Protein AF-A0A9D9GVS8-F1 (afdb_monomer_lite)

Sequence (73 aa):
MNLSLKTKRFISSYVLPFNKNLKLVRENIGDLIEYITNTYERPMSKQIANGEMIDYDLFSEVNLVLNELSLNR

Organism: NCBI:txid2840889

Foldseek 3Di:
DDDDPLLVVCCVPPPCVPPVPQDPDLVCLVVVLVCLCVPPAVVVVVCVVVVHDDDVVSNVSSVVNNVRSVVSD

Secondary structure (DSSP, 8-state):
----HHHHHHIIIIITTT-TT---SGGGHHHHHHHHIIIIIHHHHHHHHTT----HHHHHHHHHHHHHHHHT-

pLDDT: mean 88.64, std 9.41, range [65.69, 97.56]

Radius of gyration: 12.35 Å; chains: 1; bounding box: 27×23×34 Å

Structure (mmCIF, N/CA/C/O backbone):
data_AF-A0A9D9GVS8-F1
#
_entry.id   AF-A0A9D9GVS8-F1
#
loop_
_atom_site.group_PDB
_atom_site.id
_atom_site.type_symbol
_atom_site.label_atom_id
_atom_site.label_alt_id
_atom_site.label_comp_id
_atom_site.label_asym_id
_atom_site.label_entity_id
_atom_site.label_seq_id
_atom_site.pdbx_PDB_ins_code
_atom_site.Cartn_x
_atom_site.Cartn_y
_atom_site.Cartn_z
_atom_site.occupancy
_atom_site.B_iso_or_equiv
_atom_site.auth_seq_id
_atom_site.auth_comp_id
_atom_site.auth_asym_id
_atom_site.auth_atom_id
_atom_site.pdbx_PDB_model_num
ATOM 1 N N . MET A 1 1 ? -8.389 9.568 14.586 1.00 66.44 1 MET A N 1
ATOM 2 C CA . MET A 1 1 ? -7.545 9.407 13.384 1.00 66.44 1 MET A CA 1
ATOM 3 C C . MET A 1 1 ? -8.355 9.874 12.194 1.00 66.44 1 MET A C 1
ATOM 5 O O . MET A 1 1 ? -9.444 9.340 11.993 1.00 66.44 1 MET A O 1
ATOM 9 N N . ASN A 1 2 ? -7.904 10.903 11.483 1.00 76.19 2 ASN A N 1
ATOM 10 C CA . ASN A 1 2 ? -8.703 11.512 10.422 1.00 76.19 2 ASN A CA 1
ATOM 11 C C . ASN A 1 2 ? -8.140 11.096 9.062 1.00 76.19 2 ASN A C 1
ATOM 13 O O . ASN A 1 2 ? -7.534 11.897 8.366 1.00 76.19 2 ASN A O 1
ATOM 17 N N . LEU A 1 3 ? -8.285 9.805 8.743 1.00 86.12 3 LEU A N 1
ATOM 18 C CA . LEU A 1 3 ? -7.912 9.282 7.432 1.00 86.12 3 LEU A CA 1
ATOM 19 C C . LEU A 1 3 ? -9.008 9.566 6.406 1.00 86.12 3 LEU A C 1
ATOM 21 O O . LEU A 1 3 ? -10.205 9.372 6.682 1.00 86.12 3 LEU A O 1
ATOM 25 N N . SER A 1 4 ? -8.576 9.918 5.204 1.00 91.12 4 SER A N 1
ATOM 26 C CA . SER A 1 4 ? -9.394 10.079 4.020 1.00 91.12 4 SER A CA 1
ATOM 27 C C . SER A 1 4 ? -10.138 8.788 3.677 1.00 91.12 4 SER A C 1
ATOM 29 O O . SER A 1 4 ? -9.739 7.668 4.020 1.00 91.12 4 SER A O 1
ATOM 31 N N . LEU A 1 5 ? -11.257 8.940 2.968 1.00 91.06 5 LEU A N 1
ATOM 32 C CA . LEU A 1 5 ? -12.026 7.796 2.488 1.00 91.06 5 LEU A CA 1
ATOM 33 C C . LEU A 1 5 ? -11.197 6.916 1.542 1.00 91.06 5 LEU A C 1
ATOM 35 O O . LEU A 1 5 ? -11.350 5.697 1.577 1.00 91.06 5 LEU A O 1
ATOM 39 N N . LYS A 1 6 ? -10.313 7.520 0.736 1.00 90.12 6 LYS A N 1
ATOM 40 C CA . LYS A 1 6 ? -9.405 6.795 -0.161 1.00 90.12 6 LYS A CA 1
ATOM 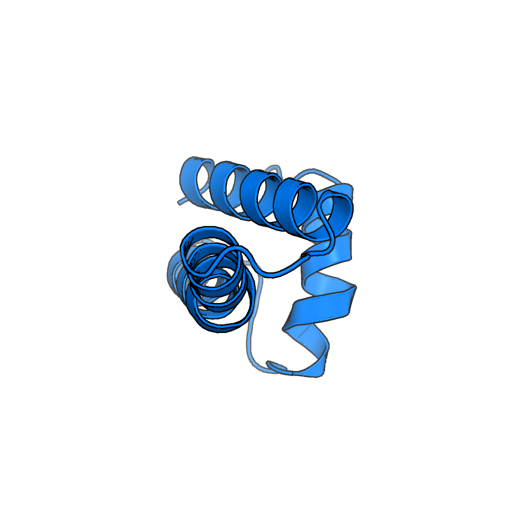41 C C . LYS A 1 6 ? -8.488 5.871 0.630 1.00 90.12 6 LYS A C 1
ATOM 43 O O . LYS A 1 6 ? -8.516 4.669 0.404 1.00 90.12 6 LYS A O 1
ATOM 48 N N . THR A 1 7 ? -7.804 6.388 1.646 1.00 92.62 7 THR A N 1
ATOM 49 C CA . THR A 1 7 ? -6.903 5.575 2.472 1.00 92.62 7 THR A CA 1
ATOM 50 C C . THR A 1 7 ? -7.628 4.466 3.220 1.00 92.62 7 THR A C 1
ATOM 52 O O . THR A 1 7 ? -7.166 3.327 3.244 1.00 92.62 7 THR A O 1
ATOM 55 N N . LYS A 1 8 ? -8.817 4.745 3.765 1.00 90.44 8 LYS A N 1
ATOM 56 C CA . LYS A 1 8 ? -9.647 3.702 4.392 1.00 90.44 8 LYS A CA 1
ATOM 57 C C . LYS A 1 8 ? -10.035 2.601 3.399 1.00 90.44 8 LYS A C 1
ATOM 59 O O . LYS A 1 8 ? -9.968 1.423 3.745 1.00 90.44 8 LYS A O 1
ATOM 64 N N . ARG A 1 9 ? -10.423 2.970 2.172 1.00 91.25 9 ARG A N 1
ATOM 65 C CA . ARG A 1 9 ? -10.765 2.016 1.104 1.00 91.25 9 ARG A CA 1
ATOM 66 C C . ARG A 1 9 ? -9.557 1.205 0.658 1.00 91.25 9 ARG A C 1
ATOM 68 O O . ARG A 1 9 ? -9.693 -0.009 0.532 1.00 91.25 9 ARG A O 1
ATOM 75 N N . PHE A 1 10 ? -8.404 1.845 0.483 1.00 93.38 10 PHE A N 1
ATOM 76 C CA . PHE A 1 10 ? -7.164 1.165 0.127 1.00 93.38 10 PHE A CA 1
ATOM 77 C C . PHE A 1 10 ? -6.818 0.102 1.172 1.00 93.38 10 PHE A C 1
ATOM 79 O O . PHE A 1 10 ? -6.689 -1.074 0.847 1.00 93.38 10 PHE A O 1
ATOM 86 N N . ILE A 1 11 ? -6.790 0.481 2.452 1.00 90.25 11 ILE A N 1
ATOM 87 C CA . ILE A 1 11 ? -6.483 -0.444 3.550 1.00 90.25 11 ILE A CA 1
ATOM 88 C C . ILE A 1 11 ? -7.499 -1.591 3.596 1.00 90.25 11 ILE A C 1
ATOM 90 O O . ILE A 1 11 ? -7.117 -2.756 3.705 1.00 90.25 11 ILE A O 1
ATOM 94 N N . SER A 1 12 ? -8.790 -1.292 3.443 1.00 88.56 12 SER A N 1
ATOM 95 C CA . SER A 1 12 ? -9.829 -2.325 3.430 1.00 88.56 12 SER A CA 1
ATOM 96 C C . SER A 1 12 ? -9.728 -3.289 2.246 1.00 88.56 12 SER A C 1
ATOM 98 O O . SER A 1 12 ? -10.108 -4.446 2.399 1.00 88.56 12 SER A O 1
ATOM 100 N N . SER A 1 13 ? -9.267 -2.824 1.084 1.00 88.88 13 SER A N 1
ATOM 101 C CA . SER A 1 13 ? -9.270 -3.608 -0.162 1.00 88.88 13 SER A CA 1
ATOM 102 C C . SER A 1 13 ? -7.956 -4.356 -0.387 1.00 88.88 13 SER A C 1
ATOM 104 O O . SER A 1 13 ? -7.969 -5.463 -0.914 1.00 88.88 13 SER A O 1
ATOM 106 N N . TYR A 1 14 ? -6.834 -3.779 0.048 1.00 87.31 14 TYR A N 1
ATOM 107 C CA . TYR A 1 14 ? -5.484 -4.251 -0.277 1.00 87.31 14 TYR A CA 1
ATOM 108 C C . TYR A 1 14 ? -4.673 -4.720 0.933 1.00 87.31 14 TYR A C 1
ATOM 110 O O . TYR A 1 14 ? -3.646 -5.370 0.755 1.00 87.31 14 TYR A O 1
ATOM 118 N N . VAL A 1 15 ? -5.100 -4.408 2.163 1.00 86.94 15 VAL A N 1
ATOM 119 C CA . VAL A 1 15 ? -4.348 -4.766 3.379 1.00 86.94 15 VAL A CA 1
ATOM 120 C C . VAL A 1 15 ? -5.121 -5.758 4.245 1.00 86.94 15 VAL A C 1
ATOM 122 O O . VAL A 1 15 ? -4.632 -6.857 4.499 1.00 86.94 15 VAL A O 1
ATOM 125 N N . LEU A 1 16 ? -6.347 -5.425 4.662 1.00 83.88 16 LEU A N 1
ATOM 126 C CA . LEU A 1 16 ? -7.137 -6.267 5.577 1.00 83.88 16 LEU A CA 1
ATOM 127 C C . LEU A 1 16 ? -7.389 -7.710 5.088 1.00 83.88 16 LEU A C 1
ATOM 129 O O . LEU A 1 16 ? -7.354 -8.612 5.930 1.00 83.88 16 LEU A O 1
ATOM 133 N N . PRO A 1 17 ? -7.601 -7.991 3.783 1.00 83.19 17 PRO A N 1
ATOM 134 C CA . PRO A 1 17 ? -7.790 -9.367 3.311 1.00 83.19 17 PRO A CA 1
ATOM 135 C C . PRO A 1 17 ? -6.573 -10.268 3.554 1.00 83.19 17 PRO A C 1
ATOM 137 O O . PRO A 1 17 ? -6.728 -11.469 3.785 1.00 83.19 17 PRO A O 1
ATOM 140 N N . PHE A 1 18 ? -5.376 -9.679 3.542 1.00 79.56 18 PHE A N 1
ATOM 141 C CA . PHE A 1 18 ? -4.096 -10.375 3.670 1.00 79.56 18 PHE A CA 1
ATOM 142 C C . PHE A 1 18 ? -3.501 -10.262 5.077 1.00 79.56 18 PHE A C 1
ATOM 144 O O . PHE A 1 18 ? -2.633 -11.052 5.441 1.00 79.56 18 PHE A O 1
ATOM 151 N N . ASN A 1 19 ? -3.996 -9.326 5.892 1.00 72.44 19 ASN A N 1
ATOM 152 C CA . ASN A 1 19 ? -3.572 -9.132 7.272 1.00 72.44 19 ASN A CA 1
ATOM 153 C C . ASN A 1 19 ? -4.776 -8.932 8.211 1.00 72.44 19 ASN A C 1
ATOM 155 O O . ASN A 1 19 ? -5.102 -7.826 8.643 1.00 72.44 19 ASN A O 1
ATOM 159 N N . LYS A 1 20 ? -5.456 -10.043 8.528 1.00 67.06 20 LYS A N 1
ATOM 160 C CA . LYS A 1 20 ? -6.722 -10.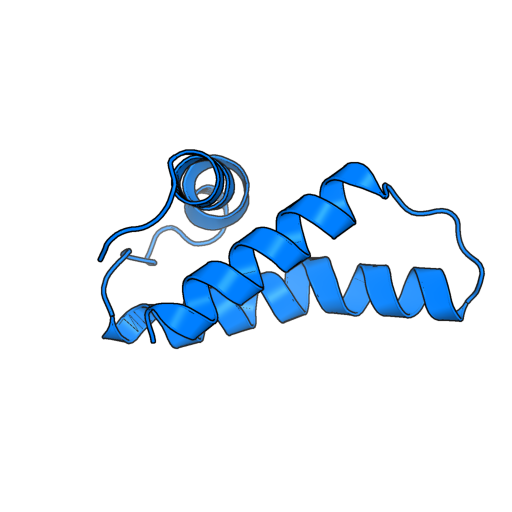059 9.289 1.00 67.06 20 LYS A CA 1
ATOM 161 C C . LYS A 1 20 ? -6.609 -9.561 10.734 1.00 67.06 20 LYS A C 1
ATOM 163 O O . LYS A 1 20 ? -7.621 -9.201 11.327 1.00 67.06 20 LYS A O 1
ATOM 168 N N . ASN A 1 21 ? -5.405 -9.548 11.304 1.00 68.12 21 ASN A N 1
ATOM 169 C CA . ASN A 1 21 ? -5.179 -9.126 12.689 1.00 68.12 21 ASN A CA 1
ATOM 170 C C . ASN A 1 21 ? -4.963 -7.613 12.824 1.00 68.12 21 ASN A C 1
ATOM 172 O O . ASN A 1 21 ? -4.863 -7.098 13.939 1.00 68.12 21 ASN A O 1
ATOM 176 N N . LEU A 1 22 ? -4.901 -6.891 11.706 1.00 69.25 22 LEU A N 1
ATOM 177 C CA . LEU A 1 22 ? -4.493 -5.501 11.697 1.00 69.25 22 LEU A CA 1
ATOM 178 C C . LEU A 1 22 ? -5.685 -4.572 11.966 1.00 69.25 22 LEU A C 1
ATOM 180 O O . LEU A 1 22 ? -6.612 -4.451 11.166 1.00 69.25 22 LEU A O 1
ATOM 184 N N . LYS A 1 23 ? -5.671 -3.908 13.128 1.00 68.69 23 LYS A N 1
ATOM 185 C CA . LYS A 1 23 ? -6.656 -2.875 13.492 1.00 68.69 23 LYS A CA 1
ATOM 186 C C . LYS A 1 23 ? -6.131 -1.487 13.134 1.00 68.69 23 LYS A C 1
ATOM 188 O O . LYS A 1 23 ? -4.969 -1.198 13.384 1.00 68.69 23 LYS A O 1
ATOM 193 N N . LEU A 1 24 ? -7.001 -0.606 12.641 1.00 69.75 24 LEU A N 1
ATOM 194 C CA . LEU A 1 24 ? -6.716 0.813 12.377 1.00 69.75 24 LEU A CA 1
ATOM 195 C C . LEU A 1 24 ? -6.668 1.633 13.682 1.00 69.75 24 LEU A C 1
ATOM 197 O O . LEU A 1 24 ? -7.547 2.450 13.959 1.00 69.75 24 LEU A O 1
ATOM 201 N N . VAL A 1 25 ? -5.649 1.389 14.503 1.00 69.50 25 VAL A N 1
ATOM 202 C CA . VAL A 1 25 ? -5.330 2.158 15.717 1.00 69.50 25 VAL A CA 1
ATOM 203 C C . VAL A 1 25 ? -3.924 2.739 15.601 1.00 69.50 25 VAL A C 1
ATOM 205 O O . VAL A 1 25 ? -3.111 2.209 14.851 1.00 69.50 25 VAL A O 1
ATOM 208 N N . ARG A 1 26 ? -3.632 3.821 16.337 1.00 65.69 26 ARG A N 1
ATOM 209 C CA . ARG A 1 26 ? -2.340 4.532 16.268 1.00 65.69 26 ARG A CA 1
ATOM 210 C C . ARG A 1 26 ? -1.129 3.616 16.442 1.00 65.69 26 ARG A C 1
ATOM 212 O O . ARG A 1 26 ? -0.179 3.715 15.678 1.00 65.69 26 ARG A O 1
ATOM 219 N N . GLU A 1 27 ? -1.216 2.687 17.386 1.00 67.44 27 GLU A N 1
ATOM 220 C CA . GLU A 1 27 ? -0.168 1.704 17.692 1.00 67.44 27 GLU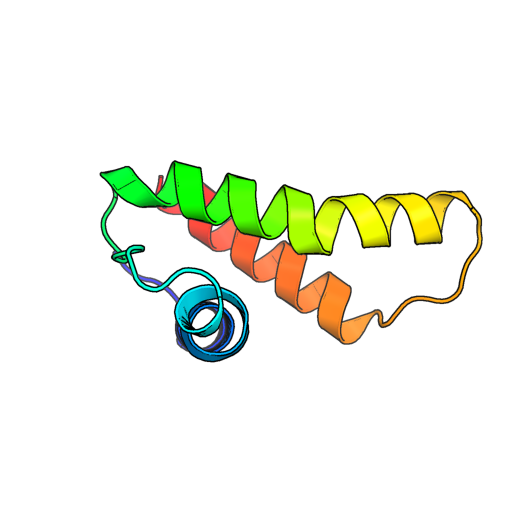 A CA 1
ATOM 221 C C . GLU A 1 27 ? 0.173 0.806 16.490 1.00 67.44 27 GLU A C 1
ATOM 223 O O . GLU A 1 27 ? 1.325 0.431 16.317 1.00 67.44 27 GLU A O 1
ATOM 228 N N . ASN A 1 28 ? -0.790 0.568 15.593 1.00 82.44 28 ASN A N 1
ATOM 229 C CA . ASN A 1 28 ? -0.633 -0.290 14.416 1.00 82.44 28 ASN A CA 1
ATOM 230 C C . ASN A 1 28 ? -0.358 0.499 13.121 1.00 82.44 28 ASN A C 1
ATOM 232 O O . ASN A 1 28 ? -0.263 -0.095 12.046 1.00 82.44 28 ASN A O 1
ATOM 236 N N . ILE A 1 29 ? -0.266 1.837 13.171 1.00 86.88 29 ILE A N 1
ATOM 237 C CA . ILE A 1 29 ? 0.066 2.647 11.983 1.00 86.88 29 ILE A CA 1
ATOM 238 C C . ILE A 1 29 ? 1.478 2.318 11.494 1.00 86.88 29 ILE A C 1
ATOM 240 O O . ILE A 1 29 ? 1.703 2.281 10.287 1.00 86.88 29 ILE A O 1
ATOM 244 N N . GLY A 1 30 ? 2.412 2.049 12.413 1.00 88.69 30 GLY A N 1
ATOM 245 C CA . GLY A 1 30 ? 3.759 1.591 12.064 1.00 88.69 30 GLY A CA 1
ATOM 246 C C . GLY A 1 30 ? 3.714 0.316 11.223 1.00 88.69 30 GLY A C 1
ATOM 247 O O . GLY A 1 30 ? 4.251 0.299 10.118 1.00 88.69 30 GLY A O 1
ATOM 248 N N . ASP A 1 31 ? 2.973 -0.687 11.695 1.00 88.50 31 ASP A N 1
ATOM 249 C CA . ASP A 1 31 ? 2.799 -1.966 11.002 1.00 88.50 31 ASP A CA 1
ATOM 250 C C . ASP A 1 31 ? 2.099 -1.799 9.642 1.00 88.50 31 ASP A C 1
ATOM 252 O O . ASP A 1 31 ? 2.467 -2.457 8.668 1.00 88.50 31 ASP A O 1
ATOM 256 N N . LEU A 1 32 ? 1.116 -0.889 9.541 1.00 89.94 32 LEU A N 1
ATOM 257 C CA . LEU A 1 32 ? 0.480 -0.531 8.264 1.00 89.94 32 LEU A CA 1
ATOM 258 C C . LEU A 1 32 ? 1.493 0.038 7.272 1.00 89.94 32 LEU A C 1
ATOM 260 O O . LEU A 1 32 ? 1.535 -0.395 6.121 1.00 89.94 32 LEU A O 1
ATOM 264 N N . ILE A 1 33 ? 2.282 1.019 7.711 1.00 93.12 33 ILE A N 1
ATOM 265 C CA . ILE A 1 33 ? 3.295 1.668 6.875 1.00 93.12 33 ILE A CA 1
ATOM 266 C C . ILE A 1 33 ? 4.316 0.633 6.417 1.00 93.12 33 ILE A C 1
ATOM 268 O O . ILE A 1 33 ? 4.618 0.567 5.226 1.00 93.12 33 ILE A O 1
ATOM 272 N N . GLU A 1 34 ? 4.817 -0.198 7.330 1.00 92.56 34 GLU A N 1
ATOM 273 C CA . GLU A 1 34 ? 5.804 -1.224 7.008 1.00 92.56 34 GLU A CA 1
ATOM 274 C C . GLU A 1 34 ? 5.251 -2.248 6.011 1.00 92.56 34 GLU A C 1
ATOM 276 O O . GLU A 1 34 ? 5.897 -2.536 4.999 1.00 92.56 34 GLU A O 1
ATOM 281 N N . TYR A 1 35 ? 4.032 -2.746 6.237 1.00 92.31 35 TYR A N 1
ATOM 282 C CA . TYR A 1 35 ? 3.383 -3.684 5.326 1.00 92.31 35 TYR A CA 1
ATOM 283 C C . TYR A 1 35 ? 3.209 -3.089 3.925 1.00 92.31 35 TYR A C 1
ATOM 285 O O . TYR A 1 35 ? 3.592 -3.721 2.937 1.00 92.31 35 TYR A O 1
ATOM 293 N N . ILE A 1 36 ? 2.661 -1.873 3.827 1.00 94.31 36 ILE A N 1
ATOM 294 C CA . ILE A 1 36 ? 2.401 -1.221 2.537 1.00 94.31 36 ILE A CA 1
ATOM 295 C C . ILE A 1 36 ? 3.720 -0.912 1.818 1.00 94.31 36 ILE A C 1
ATOM 297 O O . ILE A 1 36 ? 3.835 -1.145 0.615 1.00 94.31 36 ILE A O 1
ATOM 301 N N . THR A 1 37 ? 4.736 -0.463 2.558 1.00 96.12 37 THR A N 1
ATOM 302 C CA . THR A 1 37 ? 6.066 -0.168 2.009 1.00 96.12 37 THR A CA 1
ATOM 303 C C . THR A 1 37 ? 6.716 -1.421 1.428 1.00 96.12 37 THR A C 1
ATOM 305 O O . THR A 1 37 ? 7.201 -1.410 0.301 1.00 96.12 37 THR A O 1
ATOM 308 N N . ASN A 1 38 ? 6.707 -2.527 2.175 1.00 95.50 38 ASN A N 1
ATOM 309 C CA . ASN A 1 38 ? 7.364 -3.763 1.753 1.00 95.50 38 ASN A CA 1
ATOM 310 C C . ASN A 1 38 ? 6.605 -4.501 0.645 1.00 95.50 38 ASN A C 1
ATOM 312 O O . ASN A 1 38 ? 7.235 -5.140 -0.195 1.00 95.50 38 ASN A O 1
ATOM 316 N N . THR A 1 39 ? 5.274 -4.418 0.644 1.00 94.44 39 THR A N 1
ATOM 317 C CA . THR A 1 39 ? 4.427 -5.165 -0.298 1.00 94.44 39 THR A CA 1
ATOM 318 C C . THR A 1 39 ? 4.229 -4.419 -1.615 1.00 94.44 39 THR A C 1
ATOM 320 O O . THR A 1 39 ? 4.153 -5.056 -2.661 1.00 94.44 39 THR A O 1
ATOM 323 N N . TYR A 1 40 ? 4.156 -3.084 -1.579 1.00 95.38 40 TYR A N 1
ATOM 324 C CA . TYR A 1 40 ? 3.775 -2.275 -2.738 1.00 95.38 40 TYR A CA 1
ATOM 325 C C . TYR A 1 40 ? 4.865 -1.279 -3.142 1.00 95.38 40 TYR A C 1
ATOM 327 O O . TYR A 1 40 ? 5.367 -1.351 -4.263 1.00 95.38 40 TYR A O 1
ATOM 335 N N . GLU A 1 41 ? 5.258 -0.368 -2.246 1.00 96.31 41 GLU A N 1
ATOM 336 C CA . GLU A 1 41 ? 6.148 0.751 -2.600 1.00 96.31 41 GLU A CA 1
ATOM 337 C C . GLU A 1 41 ? 7.538 0.276 -3.043 1.00 96.31 41 GLU A C 1
ATOM 339 O O . GLU A 1 41 ? 7.947 0.572 -4.163 1.00 96.31 41 GLU A O 1
ATOM 344 N N . ARG A 1 42 ? 8.236 -0.524 -2.227 1.00 97.00 42 ARG A N 1
ATOM 345 C CA . ARG A 1 42 ? 9.598 -0.990 -2.534 1.00 97.00 42 ARG A CA 1
ATOM 346 C C . ARG A 1 42 ? 9.677 -1.799 -3.831 1.00 97.00 42 ARG A C 1
ATOM 348 O O . ARG A 1 42 ? 10.588 -1.527 -4.618 1.00 97.00 42 ARG A O 1
ATOM 355 N N . PRO A 1 43 ? 8.784 -2.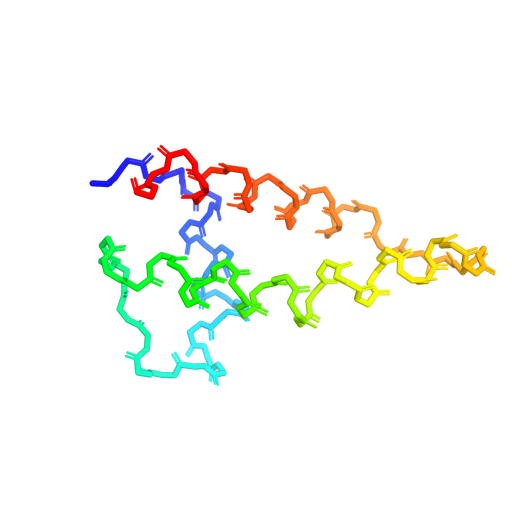781 -4.083 1.00 96.69 43 PRO A N 1
ATOM 356 C CA . PRO A 1 43 ? 8.750 -3.471 -5.366 1.00 96.69 43 PRO A CA 1
ATOM 357 C C . PRO A 1 43 ? 8.590 -2.501 -6.536 1.00 96.69 43 PRO A C 1
ATOM 359 O O . PRO A 1 43 ? 9.435 -2.515 -7.426 1.00 96.69 43 PRO A O 1
ATOM 362 N N . MET A 1 44 ? 7.596 -1.608 -6.501 1.00 96.38 44 MET A N 1
ATOM 363 C CA . MET A 1 44 ? 7.355 -0.661 -7.596 1.00 96.38 44 MET A CA 1
ATOM 364 C C . MET A 1 44 ? 8.526 0.302 -7.803 1.00 96.38 44 MET A C 1
ATOM 366 O O . MET A 1 44 ? 8.958 0.507 -8.934 1.00 96.38 44 MET A O 1
ATOM 370 N N . SER A 1 45 ? 9.119 0.823 -6.731 1.00 95.19 45 SER A N 1
ATOM 371 C CA . SER A 1 45 ? 10.306 1.680 -6.809 1.00 95.19 45 SER A CA 1
ATOM 372 C C . SER A 1 45 ? 11.507 0.957 -7.426 1.00 95.19 45 SER A C 1
ATOM 374 O O . SER A 1 45 ? 12.240 1.541 -8.226 1.00 95.19 45 SER A O 1
ATOM 376 N N . LYS A 1 46 ? 11.688 -0.337 -7.130 1.00 97.56 46 LYS A N 1
ATOM 377 C CA . LYS A 1 46 ? 12.716 -1.164 -7.777 1.00 97.56 46 LYS A CA 1
ATOM 378 C C . LYS A 1 46 ? 12.435 -1.356 -9.270 1.00 97.56 46 LYS A C 1
ATOM 380 O O . LYS A 1 46 ? 13.360 -1.254 -10.069 1.00 97.56 46 LYS A O 1
ATOM 385 N N . GLN A 1 47 ? 11.181 -1.604 -9.639 1.00 97.12 47 GLN A N 1
ATOM 386 C CA . GLN A 1 47 ? 10.766 -1.733 -11.038 1.00 97.12 47 GLN A CA 1
ATOM 387 C C . GLN A 1 47 ? 11.039 -0.438 -11.818 1.00 97.12 47 GLN A C 1
ATOM 389 O O . GLN A 1 47 ? 11.681 -0.488 -12.866 1.00 97.12 47 GLN A O 1
ATOM 394 N N . ILE A 1 48 ? 10.682 0.726 -11.260 1.00 95.25 48 ILE A N 1
ATOM 395 C CA . ILE A 1 48 ? 11.009 2.041 -11.841 1.00 95.25 48 ILE A CA 1
ATOM 396 C C . ILE A 1 48 ? 12.523 2.184 -12.047 1.00 95.25 48 ILE A C 1
ATOM 398 O O . ILE A 1 48 ? 12.962 2.584 -13.124 1.00 95.25 48 ILE A O 1
ATOM 402 N N . ALA A 1 49 ? 13.331 1.847 -11.035 1.00 96.00 49 ALA A N 1
ATOM 403 C CA . ALA A 1 49 ? 14.789 1.958 -11.112 1.00 96.00 49 ALA A CA 1
ATOM 404 C C . ALA A 1 49 ? 15.405 1.049 -12.191 1.00 96.00 49 ALA A C 1
ATOM 406 O O . ALA A 1 49 ? 16.422 1.399 -12.786 1.00 96.00 49 ALA A O 1
ATOM 407 N N . ASN A 1 50 ? 14.767 -0.089 -12.471 1.00 97.25 50 ASN A N 1
ATOM 408 C CA . ASN A 1 50 ? 15.145 -0.999 -13.550 1.00 97.25 50 ASN A CA 1
ATOM 409 C C . ASN A 1 50 ? 14.638 -0.551 -14.935 1.00 97.25 50 ASN A C 1
ATOM 411 O O . ASN A 1 50 ? 14.946 -1.206 -15.930 1.00 97.25 50 ASN A O 1
ATOM 415 N N . GLY A 1 51 ? 13.856 0.532 -15.019 1.00 95.50 51 GLY A N 1
ATOM 416 C CA . GLY A 1 51 ? 13.206 0.972 -16.255 1.00 95.50 51 GLY A CA 1
ATOM 417 C C . GLY A 1 51 ? 12.011 0.107 -16.666 1.00 95.50 51 GLY A C 1
ATOM 418 O O . GLY A 1 51 ? 11.617 0.123 -17.831 1.00 95.50 51 GLY A O 1
ATOM 419 N N . GLU A 1 52 ? 11.445 -0.666 -15.737 1.00 96.06 52 GLU A N 1
ATOM 420 C CA . GLU A 1 52 ? 10.247 -1.467 -15.977 1.00 96.06 52 GLU A CA 1
ATOM 421 C C . GLU A 1 52 ? 8.993 -0.581 -15.985 1.00 96.06 52 GLU A C 1
ATOM 423 O O . GLU A 1 52 ? 8.903 0.434 -15.289 1.00 96.06 52 GLU A O 1
ATOM 428 N N . MET A 1 53 ? 7.995 -0.984 -16.771 1.00 94.12 53 MET A N 1
ATOM 429 C CA . MET A 1 53 ? 6.691 -0.329 -16.769 1.00 94.12 53 MET A CA 1
ATOM 430 C C . MET A 1 53 ? 5.938 -0.688 -15.485 1.00 94.12 53 MET A C 1
ATOM 432 O O . MET A 1 53 ? 5.805 -1.864 -15.149 1.00 94.12 53 MET A O 1
ATOM 436 N N . ILE A 1 54 ? 5.416 0.326 -14.798 1.00 94.94 54 ILE A N 1
ATOM 437 C CA . ILE A 1 54 ? 4.597 0.170 -13.594 1.00 94.94 54 ILE A CA 1
ATOM 438 C C . ILE A 1 54 ? 3.208 0.774 -13.793 1.00 94.94 54 ILE A C 1
ATOM 440 O O . ILE A 1 54 ? 3.001 1.626 -14.660 1.00 94.94 54 ILE A O 1
ATOM 444 N N . ASP A 1 55 ? 2.269 0.369 -12.943 1.00 95.12 55 ASP A N 1
ATOM 445 C CA . ASP A 1 55 ? 0.995 1.063 -12.792 1.00 95.12 55 ASP A CA 1
ATOM 446 C C . ASP A 1 55 ? 1.213 2.354 -11.985 1.00 95.12 55 ASP A C 1
ATOM 448 O O . ASP A 1 55 ? 1.407 2.336 -10.766 1.00 95.12 55 ASP A O 1
ATOM 452 N N . TYR A 1 56 ? 1.230 3.486 -12.689 1.00 93.06 56 TYR A N 1
ATOM 453 C CA . TYR A 1 56 ? 1.469 4.791 -12.078 1.00 93.06 56 TYR A CA 1
ATOM 454 C C . TYR A 1 56 ? 0.324 5.232 -11.157 1.00 93.06 56 TYR A C 1
ATOM 456 O O . TYR A 1 56 ? 0.576 5.899 -10.151 1.00 93.06 56 TYR A O 1
ATOM 464 N N . ASP A 1 57 ? -0.915 4.845 -11.464 1.00 94.12 57 ASP A N 1
ATOM 465 C CA . ASP A 1 57 ? -2.077 5.214 -10.655 1.00 94.12 57 ASP A CA 1
ATOM 466 C C . ASP A 1 57 ? -2.014 4.503 -9.301 1.00 94.12 57 ASP A C 1
ATOM 468 O O . ASP A 1 57 ? -2.150 5.146 -8.253 1.00 94.12 57 ASP A O 1
ATOM 472 N N . LEU A 1 58 ? -1.694 3.204 -9.310 1.00 93.75 58 LEU A N 1
ATOM 473 C CA . LEU A 1 58 ? -1.475 2.436 -8.085 1.00 93.75 58 LEU A CA 1
ATOM 474 C C . LEU A 1 58 ? -0.283 2.977 -7.284 1.00 93.75 58 LEU A C 1
ATOM 476 O O . LEU A 1 58 ? -0.378 3.134 -6.065 1.00 93.75 58 LEU A O 1
ATOM 480 N N . PHE A 1 59 ? 0.830 3.298 -7.950 1.00 95.19 59 PHE A N 1
ATOM 481 C CA . PHE A 1 59 ? 2.000 3.868 -7.280 1.00 95.19 59 PHE A CA 1
ATOM 482 C C . PHE A 1 59 ? 1.683 5.220 -6.623 1.00 95.19 59 PHE A C 1
ATOM 484 O O . PHE A 1 59 ? 2.083 5.473 -5.483 1.00 95.19 59 PHE A O 1
ATOM 491 N N . SER A 1 60 ? 0.925 6.082 -7.305 1.00 94.62 60 SER A N 1
ATOM 492 C CA . SER A 1 60 ? 0.470 7.363 -6.758 1.00 94.62 60 SER A CA 1
ATOM 493 C C . SER A 1 60 ? -0.437 7.167 -5.538 1.00 94.62 60 SER A C 1
ATOM 495 O O . SER A 1 60 ? -0.246 7.822 -4.508 1.00 94.62 60 SER A O 1
ATOM 497 N N . GLU A 1 61 ? -1.380 6.223 -5.610 1.00 95.81 61 GLU A N 1
ATOM 498 C CA . GLU A 1 61 ? -2.284 5.906 -4.501 1.00 95.81 61 GLU A CA 1
ATOM 499 C C . GLU A 1 61 ? -1.525 5.377 -3.277 1.00 95.81 61 GLU A C 1
ATOM 501 O O . GLU A 1 61 ? -1.756 5.849 -2.160 1.00 95.81 61 GLU A O 1
ATOM 506 N N . VAL A 1 62 ? -0.563 4.473 -3.479 1.00 96.38 62 VAL A N 1
ATOM 507 C CA . VAL A 1 62 ? 0.296 3.935 -2.412 1.00 96.38 62 VAL A CA 1
ATOM 508 C C . VAL A 1 62 ? 1.072 5.047 -1.709 1.00 96.38 62 VAL A C 1
ATOM 510 O O . VAL A 1 62 ? 1.068 5.115 -0.479 1.00 96.38 62 VAL A O 1
ATOM 513 N N . ASN A 1 63 ? 1.685 5.960 -2.465 1.00 95.75 63 ASN A N 1
ATOM 514 C CA . ASN A 1 63 ? 2.428 7.082 -1.888 1.00 95.75 63 ASN A CA 1
ATOM 515 C C . ASN A 1 63 ? 1.521 8.042 -1.104 1.00 95.75 63 ASN A C 1
ATOM 517 O O . ASN A 1 63 ? 1.894 8.502 -0.022 1.00 95.75 63 ASN A O 1
ATOM 521 N N . LEU A 1 64 ? 0.310 8.313 -1.601 1.00 95.69 64 LEU A N 1
ATOM 522 C CA . LEU A 1 64 ? -0.674 9.134 -0.893 1.00 95.69 64 LEU A CA 1
ATOM 523 C C . LEU A 1 64 ? -1.067 8.496 0.444 1.00 95.69 64 LEU A C 1
ATOM 525 O O . LEU A 1 64 ? -1.076 9.177 1.473 1.00 95.69 64 LEU A O 1
ATOM 529 N N . VAL A 1 65 ? -1.349 7.192 0.433 1.00 95.44 65 VAL A N 1
ATOM 530 C CA . VAL A 1 65 ? -1.700 6.418 1.629 1.00 95.44 65 VAL A CA 1
ATOM 531 C C . VAL A 1 65 ? -0.565 6.439 2.650 1.00 95.44 65 VAL A C 1
ATOM 533 O O . VAL A 1 65 ? -0.805 6.728 3.822 1.00 95.44 65 VAL A O 1
ATOM 536 N N . LEU A 1 66 ? 0.672 6.177 2.219 1.00 95.56 66 LEU A N 1
ATOM 537 C CA . LEU A 1 66 ? 1.844 6.187 3.097 1.00 95.56 66 LEU A CA 1
ATOM 538 C C . LEU A 1 66 ? 2.087 7.565 3.716 1.00 95.56 66 LEU A C 1
ATOM 540 O O . LEU A 1 66 ? 2.370 7.656 4.914 1.00 95.56 66 LEU A O 1
ATOM 544 N N . ASN A 1 67 ? 1.930 8.636 2.936 1.00 95.25 67 ASN A N 1
ATOM 545 C CA . ASN A 1 67 ? 2.052 10.000 3.438 1.00 95.25 67 ASN A CA 1
ATOM 546 C C . ASN A 1 67 ? 0.979 10.306 4.497 1.00 95.25 67 ASN A C 1
ATOM 548 O O .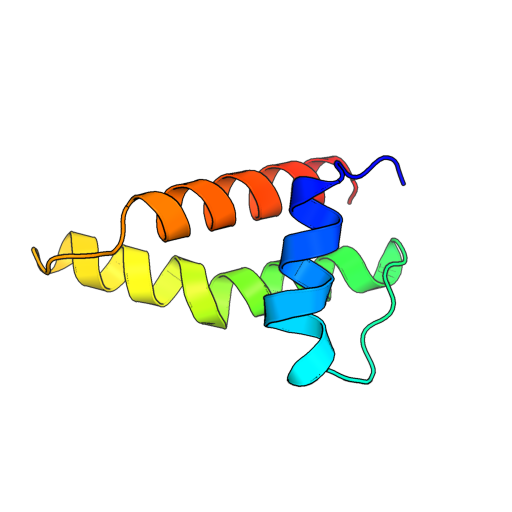 ASN A 1 67 ? 1.290 10.787 5.586 1.00 95.25 67 ASN A O 1
ATOM 552 N N . GLU A 1 68 ? -0.283 9.968 4.223 1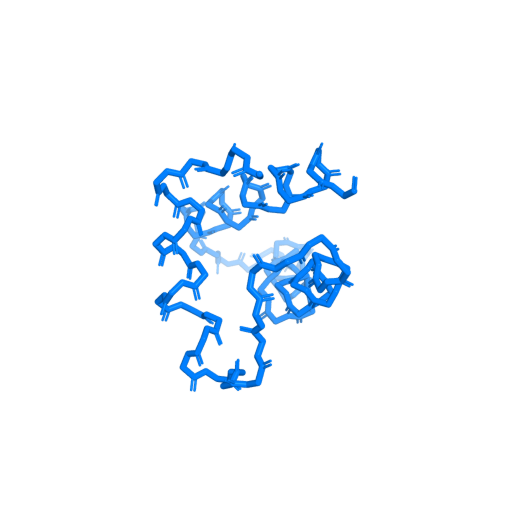.00 94.00 68 GLU A N 1
ATOM 553 C CA . GLU A 1 68 ? -1.375 10.210 5.167 1.00 94.00 68 GLU A CA 1
ATOM 554 C C . GLU A 1 68 ? -1.222 9.394 6.461 1.00 94.00 68 GLU A C 1
ATOM 556 O O . GLU A 1 68 ? -1.445 9.920 7.556 1.00 94.00 68 GLU A O 1
ATOM 561 N N . LEU A 1 69 ? -0.800 8.130 6.359 1.00 91.75 69 LEU A N 1
ATOM 562 C CA . LEU A 1 69 ? -0.492 7.297 7.522 1.00 91.75 69 LEU A CA 1
ATOM 563 C C . LEU A 1 69 ? 0.665 7.883 8.338 1.00 91.75 69 LEU A C 1
ATOM 565 O O . LEU A 1 69 ? 0.557 7.970 9.560 1.00 91.75 69 LEU A O 1
ATOM 569 N N . SER A 1 70 ? 1.723 8.358 7.677 1.00 91.69 70 SER A N 1
ATOM 570 C CA . SER A 1 70 ? 2.889 8.960 8.338 1.00 91.69 70 SER A CA 1
ATOM 571 C C . SER A 1 70 ? 2.533 10.226 9.121 1.00 91.69 70 SER A C 1
ATOM 573 O O . SER A 1 70 ? 3.049 10.431 10.217 1.00 91.69 70 SER A O 1
ATOM 575 N N . LEU A 1 71 ? 1.603 11.040 8.610 1.00 90.75 71 LEU A N 1
ATOM 576 C CA . LEU A 1 71 ? 1.086 12.232 9.298 1.00 90.75 71 LEU A CA 1
ATOM 577 C C . LEU A 1 71 ? 0.186 11.906 10.501 1.00 90.75 71 LEU A C 1
ATOM 579 O O . LEU A 1 71 ? -0.038 12.765 11.353 1.00 90.75 71 LEU A O 1
ATOM 583 N N . ASN A 1 72 ? -0.359 10.688 10.567 1.00 83.75 72 ASN A N 1
ATOM 584 C CA . ASN A 1 72 ? -1.238 10.241 11.650 1.00 83.75 72 ASN A CA 1
ATOM 585 C C . ASN A 1 72 ? -0.523 9.366 12.701 1.00 83.75 72 ASN A C 1
ATOM 587 O O . ASN A 1 72 ? -1.203 8.934 13.643 1.00 83.75 72 ASN A O 1
ATOM 591 N N . ARG A 1 73 ? 0.791 9.122 12.538 1.00 72.56 73 ARG A N 1
ATOM 592 C CA . ARG A 1 73 ? 1.647 8.341 13.449 1.00 72.56 73 ARG A CA 1
ATOM 593 C C . ARG A 1 73 ? 1.619 8.872 14.886 1.00 72.56 73 ARG A C 1
ATOM 595 O O . ARG A 1 73 ? 1.443 10.095 15.088 1.00 72.56 73 ARG A O 1
#